Protein AF-A0ABD5DUV8-F1 (afdb_monomer_lite)

Organism: Acinetobacter baumannii (NCBI:txid470)

Sequence (92 aa):
GINKLGGGLSAEALTDKDKADIVTAAKIGVDYLAVSVPRCGEDLNYARRLARDAGCDAKIVAKVERAEAVCDQDAMDDVILASDVVMVARGD

Foldseek 3Di:
DDADVLFDDPDQQADPVNLVVLLVCLVVQDQEDEGPPDLFLVSLVVSCVSNVVSVHPHFYEYEPDGSNCVVDPVSVVRSVVSGPHYDPNVPD

pLDDT: mean 97.25, std 2.95, range [83.75, 98.94]

Radius of gyration: 12.93 Å; chains: 1; bounding box: 30×25×30 Å

Structure (mmCIF, N/CA/C/O backbone):
data_AF-A0ABD5DUV8-F1
#
_entry.id   AF-A0ABD5DUV8-F1
#
loop_
_atom_site.group_PDB
_atom_site.id
_atom_site.type_symbol
_atom_site.label_atom_id
_atom_site.label_alt_id
_atom_site.label_comp_id
_atom_site.label_asym_id
_atom_site.label_entity_id
_atom_site.label_seq_id
_atom_site.pdbx_PDB_ins_code
_atom_site.Cartn_x
_atom_site.Cartn_y
_atom_site.Cartn_z
_atom_site.occupancy
_atom_site.B_iso_or_equiv
_atom_site.auth_seq_id
_atom_site.auth_comp_id
_atom_site.auth_asym_id
_atom_site.auth_atom_id
_atom_site.pdbx_PDB_model_num
ATOM 1 N N . GLY A 1 1 ? 10.115 15.805 -3.998 1.00 83.75 1 GLY A N 1
ATOM 2 C CA . GLY A 1 1 ? 10.489 14.385 -4.095 1.00 83.75 1 GLY A CA 1
ATOM 3 C C . GLY A 1 1 ? 11.786 14.259 -4.861 1.00 83.75 1 GLY A C 1
ATOM 4 O O . GLY A 1 1 ? 12.180 15.215 -5.522 1.00 83.75 1 GLY A O 1
ATOM 5 N N . ILE A 1 2 ? 12.444 13.110 -4.751 1.00 93.75 2 ILE A N 1
ATOM 6 C CA . ILE A 1 2 ? 13.543 12.699 -5.629 1.00 93.75 2 ILE A CA 1
ATOM 7 C C . ILE A 1 2 ? 13.163 11.315 -6.142 1.00 93.75 2 ILE A C 1
ATOM 9 O O . ILE A 1 2 ? 12.919 10.433 -5.324 1.00 93.75 2 ILE A O 1
ATOM 13 N N . ASN A 1 3 ? 13.169 11.134 -7.461 1.00 94.62 3 ASN A N 1
ATOM 14 C CA . ASN A 1 3 ? 12.971 9.836 -8.102 1.00 94.62 3 ASN A CA 1
ATOM 15 C C . ASN A 1 3 ? 14.270 9.394 -8.777 1.00 94.62 3 ASN A C 1
ATOM 17 O O . ASN A 1 3 ? 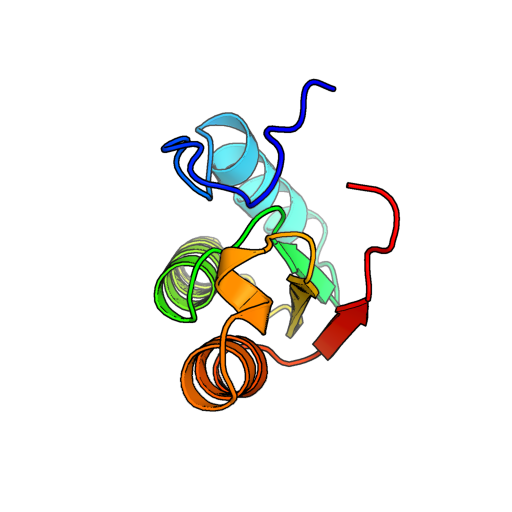15.106 10.216 -9.165 1.00 94.62 3 ASN A O 1
ATOM 21 N N . LYS A 1 4 ? 14.454 8.079 -8.896 1.00 95.50 4 LYS A N 1
ATOM 22 C CA . LYS A 1 4 ? 15.592 7.475 -9.590 1.00 95.50 4 LYS A CA 1
ATOM 23 C C . LYS A 1 4 ? 15.100 6.888 -10.907 1.00 95.50 4 LYS A C 1
ATOM 25 O O . LYS A 1 4 ? 14.137 6.126 -10.919 1.00 95.50 4 LYS A O 1
ATOM 30 N N . LEU A 1 5 ? 15.763 7.244 -12.009 1.00 96.00 5 LEU A N 1
ATOM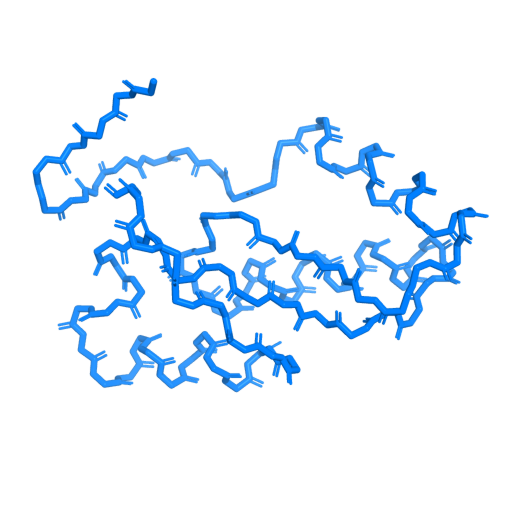 31 C CA . LEU A 1 5 ? 15.443 6.711 -13.333 1.00 96.00 5 LEU A CA 1
ATOM 32 C C . LEU A 1 5 ? 15.485 5.174 -13.300 1.00 96.00 5 LEU A C 1
ATOM 34 O O . LEU A 1 5 ? 16.516 4.599 -12.954 1.00 96.00 5 LEU A O 1
ATOM 38 N N . GLY A 1 6 ? 14.367 4.534 -13.652 1.00 92.81 6 GLY A N 1
ATOM 39 C CA . GLY A 1 6 ? 14.223 3.074 -13.649 1.00 92.81 6 GLY A CA 1
ATOM 40 C C . GLY A 1 6 ? 13.967 2.439 -12.275 1.00 92.81 6 GLY A C 1
ATOM 41 O O . GLY A 1 6 ? 14.027 1.220 -12.165 1.00 92.81 6 GLY A O 1
ATOM 42 N N . GLY A 1 7 ? 13.691 3.227 -11.231 1.00 93.62 7 GLY A N 1
ATOM 43 C CA . GLY A 1 7 ? 13.448 2.719 -9.878 1.00 93.62 7 GLY A CA 1
ATOM 44 C C . GLY A 1 7 ? 14.735 2.410 -9.104 1.00 93.62 7 GLY A C 1
ATOM 45 O O . GLY A 1 7 ? 15.773 3.054 -9.280 1.00 93.62 7 GLY A O 1
ATOM 46 N N . GLY A 1 8 ? 14.673 1.437 -8.194 1.00 91.19 8 GLY A N 1
ATOM 47 C CA . GLY A 1 8 ? 15.826 0.958 -7.429 1.00 91.19 8 GLY A CA 1
ATOM 48 C C . GLY A 1 8 ? 16.145 1.769 -6.172 1.00 91.19 8 GLY A C 1
ATOM 49 O O . GLY A 1 8 ? 17.302 1.789 -5.742 1.00 91.19 8 GLY A O 1
ATOM 50 N N . LEU A 1 9 ? 15.153 2.457 -5.599 1.00 92.62 9 LEU A N 1
ATOM 51 C CA . LEU A 1 9 ? 15.232 2.994 -4.238 1.00 92.62 9 LEU A CA 1
ATOM 52 C C . LEU A 1 9 ? 14.778 1.928 -3.233 1.00 92.62 9 LEU A C 1
ATOM 54 O O . LEU A 1 9 ? 13.715 1.330 -3.381 1.00 92.62 9 LEU A O 1
ATOM 58 N N . SER A 1 10 ? 15.564 1.701 -2.183 1.00 87.19 10 SER A N 1
ATOM 59 C CA . SER A 1 10 ? 15.319 0.632 -1.208 1.00 87.19 10 SER A CA 1
ATOM 60 C C . SER A 1 10 ? 14.564 1.082 0.051 1.00 87.19 10 SER A C 1
ATOM 62 O O . SER A 1 10 ? 14.561 0.344 1.034 1.00 87.19 10 SER A O 1
ATOM 64 N N . ALA A 1 11 ? 13.869 2.224 0.019 1.00 86.31 11 ALA A N 1
ATOM 65 C CA . ALA A 1 11 ? 13.021 2.685 1.125 1.00 86.31 11 ALA A CA 1
ATOM 66 C C . ALA A 1 11 ? 11.830 1.742 1.371 1.00 86.31 11 ALA A C 1
ATOM 68 O O . ALA A 1 11 ? 11.142 1.372 0.414 1.00 86.31 11 ALA A O 1
ATOM 69 N N . GLU A 1 12 ? 11.616 1.331 2.623 1.00 90.00 12 GLU A N 1
ATOM 70 C CA . GLU A 1 12 ? 10.467 0.505 3.026 1.00 90.00 12 GLU A CA 1
ATOM 71 C C . GLU A 1 12 ? 9.141 1.141 2.587 1.00 90.00 12 GLU A C 1
ATOM 73 O O . GLU A 1 12 ? 9.025 2.366 2.555 1.00 90.00 12 GLU A O 1
ATOM 78 N N . ALA A 1 13 ? 8.147 0.313 2.254 1.00 88.25 13 ALA A N 1
ATOM 79 C CA . ALA A 1 13 ? 6.852 0.806 1.785 1.00 88.25 13 ALA A CA 1
ATOM 80 C C . ALA A 1 13 ? 6.025 1.479 2.892 1.00 88.25 13 ALA A C 1
ATOM 82 O O . ALA A 1 13 ? 5.262 2.396 2.606 1.00 88.25 13 ALA A O 1
ATOM 83 N N . LEU A 1 14 ? 6.183 1.050 4.152 1.00 97.19 14 LEU A N 1
ATOM 84 C CA . LEU A 1 14 ? 5.487 1.634 5.302 1.00 97.19 14 LEU A CA 1
ATOM 85 C C . LEU A 1 14 ? 6.475 2.233 6.297 1.00 97.19 14 LEU A C 1
ATOM 87 O O . LEU A 1 14 ? 7.186 1.518 7.006 1.00 97.19 14 LEU A O 1
ATOM 91 N N . THR A 1 15 ? 6.453 3.553 6.411 1.00 97.69 15 THR A N 1
ATOM 92 C CA . THR A 1 15 ? 7.183 4.286 7.445 1.00 97.69 15 THR A CA 1
ATOM 93 C C . THR A 1 15 ? 6.499 4.153 8.809 1.00 97.69 15 THR A C 1
ATOM 95 O O . THR A 1 15 ? 5.342 3.743 8.921 1.00 97.69 15 THR A O 1
ATOM 98 N N . ASP A 1 16 ? 7.177 4.559 9.883 1.00 98.00 16 ASP A N 1
ATOM 99 C CA . ASP A 1 16 ? 6.550 4.611 11.212 1.00 98.00 16 ASP A CA 1
ATOM 100 C C . ASP A 1 16 ? 5.393 5.617 11.282 1.00 98.00 16 ASP A C 1
ATOM 102 O O . ASP A 1 16 ? 4.426 5.404 12.017 1.00 98.00 16 ASP A O 1
ATOM 106 N N . LYS A 1 17 ? 5.450 6.674 10.462 1.00 98.38 17 LYS A N 1
ATOM 107 C CA . LYS A 1 17 ? 4.335 7.605 10.293 1.00 98.38 17 LYS A CA 1
ATOM 108 C C . LYS A 1 17 ? 3.134 6.902 9.660 1.00 98.38 17 LYS A C 1
ATOM 110 O O . LYS A 1 17 ? 2.032 7.045 10.177 1.00 98.38 17 LYS A O 1
ATOM 115 N N . ASP A 1 18 ? 3.338 6.103 8.612 1.00 98.56 18 ASP A N 1
ATOM 116 C CA . ASP A 1 18 ? 2.241 5.374 7.960 1.00 98.56 18 ASP A CA 1
ATOM 117 C C . ASP A 1 18 ? 1.569 4.401 8.933 1.00 98.56 18 ASP A C 1
ATOM 119 O O . ASP A 1 18 ? 0.346 4.333 8.995 1.00 98.56 18 ASP A O 1
ATOM 123 N N . LYS A 1 19 ? 2.345 3.711 9.778 1.00 98.56 19 LYS A N 1
ATOM 124 C CA . LYS A 1 19 ? 1.800 2.828 10.825 1.00 98.56 19 LYS A CA 1
ATOM 125 C C . LYS A 1 19 ? 0.911 3.597 11.814 1.00 98.56 19 LYS A C 1
ATOM 127 O O . LYS A 1 19 ? -0.162 3.117 12.175 1.00 98.56 19 LYS A O 1
ATOM 132 N N . ALA A 1 20 ? 1.325 4.794 12.236 1.00 98.69 20 ALA A N 1
ATOM 133 C CA . ALA A 1 20 ? 0.520 5.653 13.110 1.00 98.69 20 ALA A CA 1
ATOM 134 C C . ALA A 1 20 ? -0.741 6.193 12.405 1.00 98.69 20 ALA A C 1
ATOM 136 O O . ALA A 1 20 ? -1.819 6.273 13.006 1.00 98.69 20 ALA A O 1
ATOM 137 N N . ASP A 1 21 ? -0.626 6.517 11.120 1.00 98.81 21 ASP A N 1
ATOM 138 C CA . ASP A 1 21 ? -1.737 7.012 10.313 1.00 98.81 21 ASP A CA 1
ATOM 139 C C . ASP A 1 21 ? -2.756 5.912 10.003 1.00 98.81 21 ASP A C 1
ATOM 141 O O . ASP A 1 21 ? -3.948 6.199 9.989 1.00 98.81 21 ASP A O 1
ATOM 145 N N . ILE A 1 22 ? -2.341 4.649 9.866 1.00 98.81 22 ILE A N 1
ATOM 146 C CA . ILE A 1 22 ? -3.252 3.497 9.752 1.00 98.81 22 ILE A CA 1
ATOM 147 C C . ILE A 1 22 ? -4.156 3.399 10.988 1.00 98.81 22 ILE A C 1
ATOM 149 O O . ILE A 1 22 ? -5.372 3.256 10.859 1.00 98.81 22 ILE A O 1
ATOM 153 N N . VAL A 1 23 ? -3.594 3.550 12.192 1.00 98.69 23 VAL A N 1
ATOM 154 C CA . VAL A 1 23 ? -4.382 3.570 13.440 1.00 98.69 23 VAL A CA 1
ATOM 155 C C . VAL A 1 23 ? -5.332 4.770 13.472 1.00 98.69 23 VAL A C 1
ATOM 157 O O . VAL A 1 23 ? -6.451 4.681 13.978 1.00 98.69 23 VAL A O 1
ATOM 160 N N . THR A 1 24 ? -4.905 5.906 12.927 1.00 98.88 24 THR A N 1
ATOM 161 C CA . THR A 1 24 ? -5.747 7.104 12.826 1.00 98.88 24 THR A CA 1
ATOM 162 C C . THR A 1 24 ? -6.895 6.893 11.835 1.00 98.88 24 THR A C 1
ATOM 164 O O . THR A 1 24 ? -8.043 7.179 12.167 1.00 98.88 24 THR A O 1
ATOM 167 N N . ALA A 1 25 ? -6.618 6.319 10.665 1.00 98.75 25 ALA A N 1
ATOM 168 C CA . ALA A 1 25 ? -7.606 5.971 9.650 1.00 98.75 25 ALA A CA 1
ATOM 169 C C . ALA A 1 25 ? -8.636 4.960 10.179 1.00 98.75 25 ALA A C 1
ATOM 171 O O . ALA A 1 25 ? -9.830 5.110 9.920 1.00 98.75 25 ALA A O 1
ATOM 172 N N . ALA A 1 26 ? -8.196 3.991 10.990 1.00 98.69 26 ALA A N 1
ATOM 173 C CA . ALA A 1 26 ? -9.077 3.053 11.682 1.00 98.69 26 ALA A CA 1
ATOM 174 C C . ALA A 1 26 ? -10.064 3.762 12.621 1.00 98.69 26 ALA A C 1
ATOM 176 O O . ALA A 1 26 ? -11.261 3.496 12.574 1.00 98.69 26 ALA A O 1
ATOM 177 N N . LYS A 1 27 ? -9.588 4.720 13.428 1.00 98.62 27 LYS A N 1
ATOM 178 C CA . LYS A 1 27 ? -10.445 5.514 14.333 1.00 98.62 27 LYS A CA 1
ATOM 179 C C . LYS A 1 27 ? -11.435 6.408 13.590 1.00 98.62 27 LYS A C 1
ATOM 181 O O . LYS A 1 27 ? -12.514 6.671 14.110 1.00 98.62 27 LYS A O 1
ATOM 186 N N . ILE A 1 28 ? -11.053 6.901 12.413 1.00 98.75 28 ILE A N 1
ATOM 187 C CA . ILE A 1 28 ? -11.932 7.690 11.542 1.00 98.75 28 ILE A CA 1
ATOM 188 C C . ILE A 1 28 ? -13.004 6.796 10.900 1.00 98.75 28 ILE A C 1
ATOM 190 O O . ILE A 1 28 ? -14.108 7.271 10.651 1.00 98.75 28 ILE A O 1
ATOM 194 N N . GLY A 1 29 ? -12.700 5.516 10.668 1.00 98.25 29 GLY A N 1
ATOM 195 C CA . GLY A 1 29 ? -13.597 4.583 9.989 1.00 98.25 29 GLY A CA 1
ATOM 196 C C . GLY A 1 29 ? -13.631 4.817 8.481 1.00 98.25 29 GLY A C 1
ATOM 197 O O . GLY A 1 29 ? -14.706 4.896 7.898 1.00 98.25 29 GLY A O 1
ATOM 198 N N . VAL A 1 30 ? -12.462 4.996 7.857 1.00 98.81 30 VAL A N 1
ATOM 199 C CA . VAL A 1 30 ? -12.374 5.224 6.406 1.00 98.81 30 VAL A CA 1
ATOM 200 C C . VAL A 1 30 ? -12.878 4.018 5.608 1.00 98.81 30 VAL A C 1
ATOM 202 O O . VAL A 1 30 ? -12.617 2.874 5.970 1.00 98.81 30 VAL A O 1
ATOM 205 N N . ASP A 1 31 ? -13.535 4.270 4.475 1.00 98.81 31 ASP A N 1
ATOM 206 C CA . ASP A 1 31 ? -13.985 3.204 3.568 1.00 98.81 31 ASP A CA 1
ATOM 207 C C . ASP A 1 31 ? -12.827 2.601 2.756 1.00 98.81 31 ASP A C 1
ATOM 209 O O . ASP A 1 31 ? -12.798 1.402 2.465 1.00 98.81 31 ASP A O 1
ATOM 213 N N . TYR A 1 32 ? -11.856 3.446 2.400 1.00 98.88 32 TYR A N 1
ATOM 214 C CA . TYR A 1 32 ? -10.689 3.096 1.598 1.00 98.88 32 TYR A CA 1
ATOM 215 C C . TYR A 1 32 ? -9.408 3.611 2.253 1.00 98.88 32 TYR A C 1
ATOM 217 O O . TYR A 1 32 ? -9.353 4.745 2.731 1.00 98.88 32 TYR A O 1
ATOM 225 N N . LEU A 1 33 ? -8.358 2.793 2.217 1.00 98.88 33 LEU A N 1
ATOM 226 C CA . LEU A 1 33 ? -7.027 3.118 2.718 1.00 98.88 33 LEU A CA 1
ATOM 227 C C . LEU A 1 33 ? -6.004 2.934 1.593 1.00 98.88 33 LEU A C 1
ATOM 229 O O . LEU A 1 33 ? -5.778 1.817 1.127 1.00 98.88 33 LEU A O 1
ATOM 233 N N . ALA A 1 34 ? -5.391 4.031 1.148 1.00 98.81 34 ALA A N 1
ATOM 234 C CA . ALA A 1 34 ? -4.396 4.001 0.082 1.00 98.81 34 ALA A CA 1
ATOM 235 C C . ALA A 1 34 ? -2.979 3.794 0.623 1.00 98.81 34 ALA A C 1
ATOM 237 O O . ALA A 1 34 ? -2.542 4.513 1.520 1.00 98.81 34 ALA A O 1
ATOM 238 N N . VAL A 1 35 ? -2.255 2.841 0.037 1.00 98.62 35 VAL A N 1
ATOM 239 C CA . VAL A 1 35 ? -0.861 2.531 0.373 1.00 98.62 35 VAL A CA 1
ATOM 240 C C . VAL A 1 35 ? 0.040 3.155 -0.683 1.00 98.62 35 VAL A C 1
ATOM 242 O O . VAL A 1 35 ? -0.132 2.901 -1.877 1.00 98.62 35 VAL A O 1
ATOM 245 N N . SER A 1 36 ? 0.975 3.993 -0.238 1.00 97.56 36 SER A N 1
ATOM 246 C CA . SER A 1 36 ? 1.966 4.627 -1.112 1.00 97.56 36 SER A CA 1
ATOM 247 C C . SER A 1 36 ? 3.169 3.712 -1.329 1.00 97.56 36 SER A C 1
ATOM 249 O O . SER A 1 36 ? 3.522 2.928 -0.455 1.00 97.56 36 SER A O 1
ATOM 251 N N . VAL A 1 37 ? 3.786 3.833 -2.502 1.00 94.75 37 VAL A N 1
ATOM 252 C CA . VAL A 1 37 ? 5.019 3.183 -2.958 1.00 94.75 37 VAL A CA 1
ATOM 253 C C . VAL A 1 37 ? 5.123 1.670 -2.679 1.00 94.75 37 VAL A C 1
ATOM 255 O O . VAL A 1 37 ? 6.233 1.208 -2.378 1.00 94.75 37 VAL A O 1
ATOM 258 N N . PRO A 1 38 ? 4.039 0.865 -2.808 1.00 97.12 38 PRO A N 1
ATOM 259 C CA . PRO A 1 38 ? 4.152 -0.584 -2.689 1.00 97.12 38 PRO A CA 1
ATOM 260 C C . PRO A 1 38 ? 5.074 -1.122 -3.790 1.00 97.12 38 PRO A C 1
ATOM 262 O O . PRO A 1 38 ? 4.992 -0.707 -4.949 1.00 97.12 38 PRO A O 1
ATOM 265 N N . ARG A 1 39 ? 5.976 -2.035 -3.428 1.00 95.31 39 ARG A N 1
ATOM 266 C CA . ARG A 1 39 ? 6.828 -2.759 -4.383 1.00 95.31 39 ARG A CA 1
ATOM 267 C C . ARG A 1 39 ? 6.158 -4.015 -4.903 1.00 95.31 39 ARG A C 1
ATOM 269 O O . ARG A 1 39 ? 6.366 -4.367 -6.054 1.00 95.31 39 ARG A O 1
ATOM 276 N N . CYS A 1 40 ? 5.418 -4.686 -4.031 1.00 97.56 40 CYS A N 1
ATOM 277 C CA . CYS A 1 40 ? 4.779 -5.970 -4.275 1.00 97.56 40 CYS A CA 1
ATOM 278 C C . CYS A 1 40 ? 3.503 -6.094 -3.430 1.00 97.56 40 CYS A C 1
ATOM 280 O O . CYS A 1 40 ? 3.200 -5.247 -2.579 1.00 97.56 40 CYS A O 1
ATOM 282 N N . GLY A 1 41 ? 2.764 -7.178 -3.635 1.00 98.44 41 GLY A N 1
ATOM 283 C CA . GLY A 1 41 ? 1.570 -7.517 -2.875 1.00 98.44 41 GLY A CA 1
ATOM 284 C C . GLY A 1 41 ? 1.833 -7.711 -1.379 1.00 98.44 41 GLY A C 1
ATOM 285 O O . GLY A 1 41 ? 0.944 -7.457 -0.563 1.00 98.44 41 GLY A O 1
ATOM 286 N N . GLU A 1 42 ? 3.049 -8.091 -0.970 1.00 98.50 42 GLU A N 1
ATOM 287 C CA . GLU A 1 42 ? 3.391 -8.238 0.453 1.00 98.50 42 GLU A CA 1
ATOM 288 C C . GLU A 1 42 ? 3.327 -6.910 1.220 1.00 98.50 42 GLU A C 1
ATOM 290 O O . GLU A 1 42 ? 2.836 -6.893 2.351 1.00 98.50 42 GLU A O 1
ATOM 295 N N . ASP A 1 43 ? 3.721 -5.792 0.602 1.00 98.31 43 ASP A N 1
ATOM 296 C CA . ASP A 1 43 ? 3.609 -4.462 1.216 1.00 98.31 43 ASP A CA 1
ATOM 297 C C . ASP A 1 43 ? 2.137 -4.101 1.491 1.00 98.31 43 ASP A C 1
ATOM 299 O O . ASP A 1 43 ? 1.785 -3.596 2.563 1.00 98.31 43 ASP A O 1
ATOM 303 N N . LEU A 1 44 ? 1.249 -4.425 0.545 1.00 98.75 44 LEU A N 1
ATOM 304 C CA . LEU A 1 44 ? -0.196 -4.211 0.667 1.00 98.75 44 LEU A CA 1
ATOM 305 C C . LEU A 1 44 ? -0.811 -5.112 1.740 1.00 98.75 44 LEU A C 1
ATOM 307 O O . LEU A 1 44 ? -1.616 -4.659 2.556 1.00 98.75 44 LEU A O 1
ATOM 311 N N . ASN A 1 45 ? -0.407 -6.381 1.778 1.00 98.75 45 ASN A N 1
ATOM 312 C CA . ASN A 1 45 ? -0.847 -7.331 2.796 1.00 98.75 45 ASN A CA 1
ATOM 313 C C . ASN A 1 45 ? -0.374 -6.923 4.193 1.00 98.75 45 ASN A C 1
ATOM 315 O O . ASN A 1 45 ? -1.117 -7.079 5.166 1.00 98.75 45 ASN A O 1
ATOM 319 N N . TYR A 1 46 ? 0.825 -6.349 4.302 1.00 98.62 46 TYR A N 1
ATOM 320 C CA . TYR A 1 46 ? 1.318 -5.816 5.562 1.00 98.62 46 TYR A CA 1
ATOM 321 C C . TYR A 1 46 ? 0.486 -4.616 6.030 1.00 98.62 46 TYR A C 1
ATOM 323 O O . TYR A 1 46 ? 0.021 -4.617 7.173 1.00 98.62 46 TYR A O 1
ATOM 331 N N . ALA A 1 47 ? 0.201 -3.653 5.149 1.00 98.75 47 ALA A N 1
ATOM 332 C CA . ALA A 1 47 ? -0.684 -2.529 5.464 1.00 98.75 47 ALA A CA 1
ATOM 333 C C . ALA A 1 47 ? -2.086 -3.004 5.885 1.00 98.75 47 ALA A C 1
ATOM 335 O O . ALA A 1 47 ? -2.627 -2.544 6.892 1.00 98.75 47 ALA A O 1
ATOM 336 N N . ARG A 1 48 ? -2.646 -3.984 5.163 1.00 98.81 48 ARG A N 1
ATOM 337 C CA . ARG A 1 48 ? -3.945 -4.598 5.473 1.00 98.81 48 ARG A CA 1
ATOM 338 C C . ARG A 1 48 ? -3.952 -5.265 6.844 1.00 98.81 48 ARG A C 1
ATOM 340 O O . ARG A 1 48 ? -4.925 -5.125 7.580 1.00 98.81 48 ARG A O 1
ATOM 347 N N . ARG A 1 49 ? -2.885 -5.985 7.202 1.00 98.75 49 ARG A N 1
ATOM 348 C CA . ARG A 1 49 ? -2.752 -6.605 8.526 1.00 98.75 49 ARG A CA 1
ATOM 349 C C . ARG A 1 49 ? -2.734 -5.548 9.626 1.00 98.75 49 ARG A C 1
ATOM 351 O O . ARG A 1 49 ? -3.498 -5.675 10.570 1.00 98.75 49 ARG A O 1
ATOM 358 N N . LEU A 1 50 ? -1.941 -4.488 9.472 1.00 98.69 50 LEU A N 1
ATOM 359 C CA . LEU A 1 50 ? -1.903 -3.389 10.442 1.00 98.69 50 LEU A CA 1
ATOM 360 C C . LEU A 1 50 ? -3.264 -2.694 10.590 1.00 98.69 50 LEU A C 1
ATOM 362 O O . LEU A 1 50 ? -3.657 -2.360 11.705 1.00 98.69 50 LEU A O 1
ATOM 366 N N . ALA A 1 51 ? -3.997 -2.506 9.488 1.00 98.75 51 ALA A N 1
ATOM 367 C CA . ALA A 1 51 ? -5.350 -1.960 9.524 1.00 98.75 51 ALA A CA 1
ATOM 368 C C . ALA A 1 51 ? -6.307 -2.880 10.301 1.00 98.75 51 ALA A C 1
ATOM 370 O O . ALA A 1 51 ? -6.992 -2.412 11.209 1.00 98.75 51 ALA A O 1
ATOM 371 N N . ARG A 1 52 ? -6.288 -4.191 10.024 1.00 98.62 52 ARG A N 1
ATOM 372 C CA . ARG A 1 52 ? -7.101 -5.189 10.742 1.00 98.62 52 ARG A CA 1
ATOM 373 C C . ARG A 1 52 ? -6.764 -5.265 12.227 1.00 98.62 52 ARG A C 1
ATOM 375 O O . ARG A 1 52 ? -7.675 -5.272 13.049 1.00 98.62 52 ARG A O 1
ATOM 382 N N . ASP A 1 53 ? -5.478 -5.261 12.573 1.00 98.69 53 ASP A N 1
ATOM 383 C CA . ASP A 1 53 ? -5.00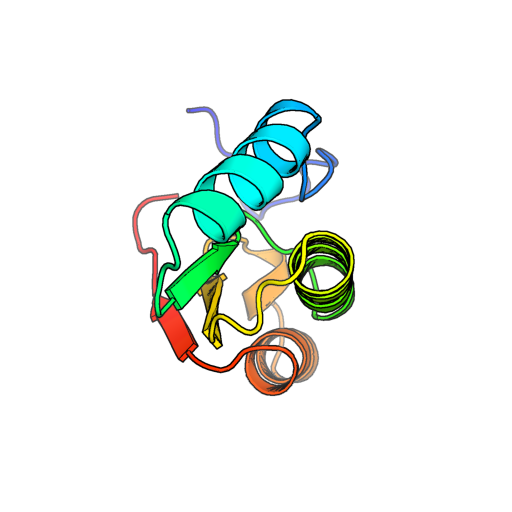5 -5.251 13.963 1.00 98.69 53 ASP A CA 1
ATOM 384 C C . ASP A 1 53 ? -5.493 -3.987 14.707 1.00 98.69 53 ASP A C 1
ATOM 386 O O . ASP A 1 53 ? -5.748 -4.025 15.910 1.00 98.69 53 ASP A O 1
ATOM 390 N N . ALA A 1 54 ? -5.686 -2.876 13.986 1.00 98.56 54 ALA A N 1
ATOM 391 C CA . ALA A 1 54 ? -6.273 -1.636 14.493 1.00 98.56 54 ALA A CA 1
ATOM 392 C C . ALA A 1 54 ? -7.819 -1.598 14.450 1.00 98.56 54 ALA A C 1
ATOM 394 O O . ALA A 1 54 ? -8.406 -0.571 14.796 1.00 98.56 54 ALA A O 1
ATOM 395 N N . GLY A 1 55 ? -8.485 -2.687 14.048 1.00 98.56 55 GLY A N 1
ATOM 396 C CA . GLY A 1 55 ? -9.947 -2.783 13.957 1.00 98.56 55 GLY A CA 1
ATOM 397 C C . GLY A 1 55 ? -10.553 -2.153 12.698 1.00 98.56 55 GLY A C 1
ATOM 398 O O . GLY A 1 55 ? -11.699 -1.715 12.733 1.00 98.56 55 GLY A O 1
ATOM 399 N N . CYS A 1 56 ? -9.792 -2.071 11.604 1.00 98.50 56 CYS A N 1
ATOM 400 C CA . CYS A 1 56 ? -10.209 -1.470 10.339 1.00 98.50 56 CYS A CA 1
ATOM 401 C C . CYS A 1 56 ? -10.223 -2.491 9.195 1.00 98.50 56 CYS A C 1
ATOM 403 O O . CYS A 1 56 ? -9.196 -3.084 8.865 1.00 98.50 56 CYS A O 1
ATOM 405 N N . ASP A 1 57 ? -11.379 -2.623 8.541 1.00 98.19 57 ASP A N 1
ATOM 406 C CA . ASP A 1 57 ? -11.593 -3.472 7.359 1.00 98.19 57 ASP A CA 1
ATOM 407 C C . ASP A 1 57 ? -11.728 -2.652 6.061 1.00 98.19 57 ASP A C 1
ATOM 409 O O . ASP A 1 57 ? -12.375 -3.080 5.101 1.00 98.19 57 ASP A O 1
ATOM 413 N N . ALA A 1 58 ? -11.117 -1.461 6.023 1.00 98.75 58 ALA A N 1
ATOM 414 C CA . ALA A 1 58 ? -11.102 -0.608 4.840 1.00 98.75 58 ALA A CA 1
ATOM 415 C C . ALA A 1 58 ? -10.566 -1.347 3.605 1.00 98.75 58 ALA A C 1
ATOM 417 O O . ALA A 1 58 ? -9.653 -2.181 3.672 1.00 98.75 58 ALA A O 1
ATOM 418 N N . LYS A 1 59 ? -11.111 -0.986 2.446 1.00 98.88 59 LYS A N 1
ATOM 419 C CA . LYS A 1 59 ? -10.652 -1.470 1.146 1.00 98.88 59 LYS A CA 1
ATOM 420 C C . LYS A 1 59 ? -9.275 -0.889 0.831 1.00 98.88 59 LYS A C 1
ATOM 422 O O . LYS A 1 59 ? -9.070 0.322 0.919 1.00 98.88 59 LYS A O 1
ATOM 427 N N . ILE A 1 60 ? 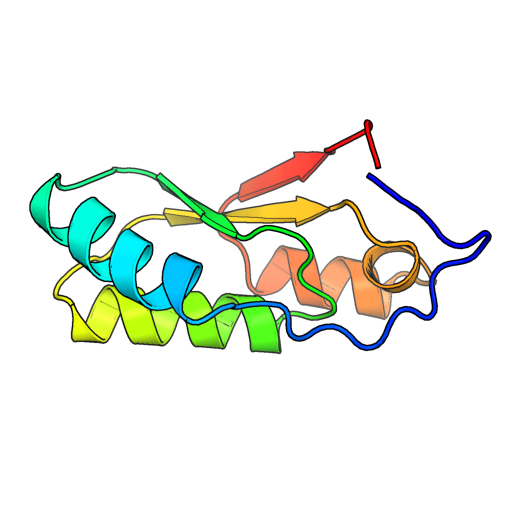-8.320 -1.742 0.468 1.00 98.88 60 ILE A N 1
ATOM 428 C CA . ILE A 1 60 ? -6.943 -1.311 0.202 1.00 98.88 60 ILE A CA 1
ATOM 429 C C . ILE A 1 60 ? -6.832 -0.780 -1.222 1.00 98.88 60 ILE A C 1
ATOM 431 O O . ILE A 1 60 ? -7.189 -1.468 -2.179 1.00 98.88 60 ILE A O 1
ATOM 435 N N . VAL A 1 61 ? -6.285 0.428 -1.356 1.00 98.94 61 VAL A N 1
ATOM 436 C CA . VAL A 1 61 ? -5.972 1.045 -2.647 1.00 98.94 61 VAL A CA 1
ATOM 437 C C . VAL A 1 61 ? -4.466 0.987 -2.880 1.00 98.94 61 VAL A C 1
ATOM 439 O O . VAL A 1 61 ? -3.701 1.607 -2.141 1.00 98.94 61 VAL A O 1
ATOM 442 N N . ALA A 1 62 ? -4.026 0.268 -3.909 1.00 98.81 62 ALA A N 1
ATOM 443 C CA . ALA A 1 62 ? -2.624 0.250 -4.306 1.00 98.81 62 ALA A CA 1
ATOM 444 C C . ALA A 1 62 ? -2.310 1.466 -5.181 1.00 98.81 62 ALA A C 1
ATOM 446 O O . ALA A 1 62 ? -2.885 1.620 -6.262 1.00 98.81 62 ALA A O 1
ATOM 447 N N . LYS A 1 63 ? -1.393 2.332 -4.737 1.00 98.69 63 LYS A N 1
ATOM 448 C CA . LYS A 1 63 ? -0.859 3.406 -5.582 1.00 98.69 63 LYS A CA 1
ATOM 449 C C . LYS A 1 63 ? 0.256 2.837 -6.451 1.00 98.69 63 LYS A C 1
ATOM 451 O O . LYS A 1 63 ? 1.349 2.569 -5.967 1.00 98.69 63 LYS A O 1
ATOM 456 N N . VAL A 1 64 ? -0.027 2.622 -7.732 1.00 98.44 64 VAL A N 1
ATOM 457 C CA . VAL A 1 64 ? 0.968 2.137 -8.695 1.00 98.44 64 VAL A CA 1
ATOM 458 C C . VAL A 1 64 ? 1.816 3.325 -9.136 1.00 98.44 64 VAL A C 1
ATOM 460 O O . VAL A 1 64 ? 1.404 4.107 -9.991 1.00 98.44 64 VAL A O 1
ATOM 463 N N . GLU A 1 65 ? 2.969 3.469 -8.486 1.00 97.25 65 GLU A N 1
ATOM 464 C CA . GLU A 1 65 ? 3.880 4.620 -8.617 1.00 97.25 65 GLU A CA 1
ATOM 465 C C . GLU A 1 65 ? 5.366 4.221 -8.610 1.00 97.25 65 GLU A C 1
ATOM 467 O O . GLU A 1 65 ? 6.261 5.048 -8.468 1.00 97.25 65 GLU A O 1
ATOM 472 N N . ARG A 1 66 ? 5.647 2.921 -8.754 1.00 95.62 66 ARG A N 1
ATOM 473 C CA . ARG A 1 66 ? 7.000 2.362 -8.797 1.00 95.62 66 ARG A CA 1
ATOM 474 C C . ARG A 1 66 ? 7.245 1.653 -10.115 1.00 95.62 66 ARG A C 1
ATOM 476 O O . ARG A 1 66 ? 6.400 0.882 -10.560 1.00 95.62 66 ARG A O 1
ATOM 483 N N . ALA A 1 67 ? 8.434 1.845 -10.686 1.00 97.12 67 ALA A N 1
ATOM 484 C CA . ALA A 1 67 ? 8.868 1.094 -11.864 1.00 97.12 67 ALA A CA 1
ATOM 485 C C . ALA A 1 67 ? 8.849 -0.422 -11.603 1.00 97.12 67 ALA A C 1
ATOM 487 O O . ALA A 1 67 ? 8.507 -1.193 -12.492 1.00 97.12 67 ALA A O 1
ATOM 488 N N . GLU A 1 68 ? 9.156 -0.840 -10.371 1.00 96.81 68 GLU A N 1
ATOM 489 C CA . GLU A 1 68 ? 9.123 -2.243 -9.954 1.00 96.81 68 GLU A CA 1
ATOM 490 C C . GLU A 1 68 ? 7.712 -2.850 -9.968 1.00 96.81 68 GLU A C 1
ATOM 492 O O . GLU A 1 68 ? 7.581 -4.043 -10.191 1.00 96.81 68 GLU A O 1
ATOM 497 N N . ALA A 1 69 ? 6.655 -2.050 -9.793 1.00 97.12 69 ALA A N 1
ATOM 498 C CA . ALA A 1 69 ? 5.276 -2.547 -9.814 1.00 97.12 69 ALA A CA 1
ATOM 499 C C . ALA A 1 69 ? 4.738 -2.774 -11.243 1.00 97.12 69 ALA A C 1
ATOM 501 O O . ALA A 1 69 ? 3.638 -3.289 -11.415 1.00 97.12 69 ALA A O 1
ATOM 502 N N . VAL A 1 70 ? 5.479 -2.340 -12.270 1.00 97.50 70 VAL A N 1
ATOM 503 C CA . VAL A 1 70 ? 5.065 -2.399 -13.685 1.00 97.50 70 VAL A CA 1
ATOM 504 C C . VAL A 1 70 ? 6.154 -2.973 -14.596 1.00 97.50 70 VAL A C 1
ATOM 506 O O . VAL A 1 70 ? 6.085 -2.806 -15.814 1.00 97.50 70 VAL A O 1
ATOM 509 N N . CYS A 1 71 ? 7.191 -3.604 -14.033 1.00 97.31 71 CYS A N 1
ATOM 510 C CA . CYS A 1 71 ? 8.330 -4.096 -14.811 1.00 97.31 71 CYS A CA 1
ATOM 511 C C . CYS A 1 71 ? 7.992 -5.314 -15.681 1.00 97.31 71 CYS A C 1
ATOM 513 O O . CYS A 1 71 ? 8.623 -5.518 -16.717 1.00 97.31 71 CYS A O 1
ATOM 515 N N . ASP A 1 72 ? 6.985 -6.084 -15.282 1.00 98.38 72 ASP A N 1
ATOM 516 C CA . ASP A 1 72 ? 6.438 -7.227 -16.001 1.00 98.38 72 ASP A CA 1
ATOM 517 C C . ASP A 1 72 ? 4.986 -7.489 -15.553 1.00 98.38 72 ASP A C 1
ATOM 519 O O . ASP A 1 72 ? 4.448 -6.792 -14.686 1.00 98.38 72 ASP A O 1
ATOM 523 N N . GLN A 1 73 ? 4.327 -8.453 -16.203 1.00 98.56 73 GLN A N 1
ATOM 524 C CA . GLN A 1 73 ? 2.927 -8.777 -15.922 1.00 98.56 73 GLN A CA 1
ATOM 525 C C . GLN A 1 73 ? 2.750 -9.399 -14.534 1.00 98.56 73 GLN A C 1
ATOM 527 O O . GLN A 1 73 ? 1.768 -9.092 -13.867 1.00 98.56 73 GLN A O 1
ATOM 532 N N . ASP A 1 74 ? 3.700 -10.222 -14.086 1.00 98.62 74 ASP A N 1
ATOM 533 C CA . ASP A 1 74 ? 3.603 -10.923 -12.805 1.00 98.62 74 ASP A CA 1
ATOM 534 C C . ASP A 1 74 ? 3.687 -9.928 -11.637 1.00 98.62 74 ASP A C 1
ATOM 536 O O . ASP A 1 74 ? 2.890 -10.004 -10.704 1.00 98.62 74 ASP A O 1
ATOM 540 N N . ALA A 1 75 ? 4.588 -8.944 -11.713 1.00 98.38 75 ALA A N 1
ATOM 541 C CA . ALA A 1 75 ? 4.700 -7.865 -10.733 1.00 98.38 75 ALA A CA 1
ATOM 542 C C . ALA A 1 75 ? 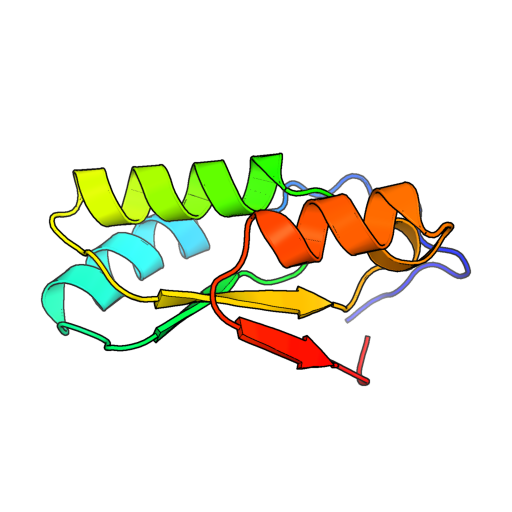3.435 -6.996 -10.682 1.00 98.38 75 ALA A C 1
ATOM 544 O O . ALA A 1 75 ? 2.975 -6.610 -9.604 1.00 98.38 75 ALA A O 1
ATOM 545 N N . MET A 1 76 ? 2.848 -6.704 -11.846 1.00 98.62 76 MET A N 1
ATOM 546 C CA . MET A 1 76 ? 1.601 -5.949 -11.922 1.00 98.62 76 MET A CA 1
ATOM 547 C C . MET A 1 76 ? 0.437 -6.741 -11.317 1.00 98.62 76 MET A C 1
ATOM 549 O O . MET A 1 76 ? -0.303 -6.204 -10.491 1.00 98.62 76 MET A O 1
ATOM 553 N N . ASP A 1 77 ? 0.292 -8.014 -11.684 1.00 98.81 77 ASP A N 1
ATOM 554 C CA . ASP A 1 77 ? -0.768 -8.889 -11.184 1.00 98.81 77 ASP A CA 1
ATOM 555 C C . ASP A 1 77 ? -0.640 -9.117 -9.671 1.00 98.81 77 ASP A C 1
ATOM 557 O O . ASP A 1 77 ? -1.651 -9.087 -8.971 1.00 98.81 77 ASP A O 1
ATOM 561 N N . ASP A 1 78 ? 0.578 -9.255 -9.140 1.00 98.81 78 ASP A N 1
ATOM 562 C CA . ASP A 1 78 ? 0.842 -9.377 -7.699 1.00 98.81 78 ASP A CA 1
ATOM 563 C C . ASP A 1 78 ? 0.295 -8.173 -6.906 1.00 98.81 78 ASP A C 1
ATOM 565 O O . ASP A 1 78 ? -0.427 -8.328 -5.915 1.00 98.81 78 ASP A O 1
ATOM 569 N N . VAL A 1 79 ? 0.551 -6.952 -7.388 1.00 98.75 79 VAL A N 1
ATOM 570 C CA . VAL A 1 79 ? 0.027 -5.718 -6.778 1.00 98.75 79 VAL A CA 1
ATOM 571 C C . VAL A 1 79 ? -1.493 -5.617 -6.933 1.00 98.75 79 VAL A C 1
ATOM 573 O O . VAL A 1 79 ? -2.186 -5.259 -5.976 1.00 98.75 79 VAL A O 1
ATOM 576 N N . ILE A 1 80 ? -2.032 -5.945 -8.112 1.00 98.81 80 ILE A N 1
ATOM 577 C CA . ILE A 1 80 ? -3.475 -5.885 -8.384 1.00 98.81 80 ILE A CA 1
ATOM 578 C C . ILE A 1 80 ? -4.231 -6.853 -7.471 1.00 98.81 80 ILE A C 1
ATOM 580 O O . ILE A 1 80 ? -5.173 -6.432 -6.799 1.00 98.81 80 ILE A O 1
ATOM 584 N N . LEU A 1 81 ? -3.809 -8.117 -7.408 1.00 98.81 81 LEU A N 1
ATOM 585 C CA . LEU A 1 81 ? -4.489 -9.183 -6.666 1.00 98.81 81 LEU A CA 1
ATOM 586 C C . LEU A 1 81 ? -4.457 -8.975 -5.145 1.00 98.81 81 LEU A C 1
ATOM 588 O O . LEU A 1 81 ? -5.362 -9.429 -4.446 1.00 98.81 81 LEU A O 1
ATOM 592 N N . ALA A 1 82 ? -3.451 -8.270 -4.621 1.00 98.81 82 ALA A N 1
ATOM 593 C CA . ALA A 1 82 ? -3.383 -7.900 -3.207 1.00 98.81 82 ALA A CA 1
ATOM 594 C C . ALA A 1 82 ? -4.225 -6.650 -2.852 1.00 98.81 82 ALA A C 1
ATOM 596 O O . ALA A 1 82 ? -4.465 -6.362 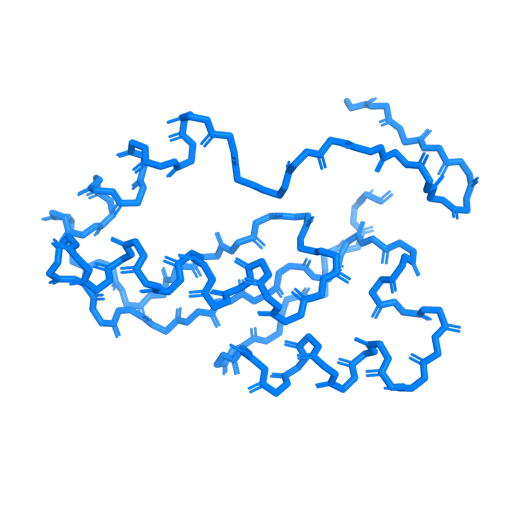-1.668 1.00 98.81 82 ALA A O 1
ATOM 597 N N . SER A 1 83 ? -4.702 -5.911 -3.858 1.00 98.75 83 SER A N 1
ATOM 598 C CA . SER A 1 83 ? -5.478 -4.675 -3.708 1.00 98.75 83 SER A CA 1
ATOM 599 C C . SER A 1 83 ? -6.984 -4.888 -3.905 1.00 98.75 83 SER A C 1
ATOM 601 O O . SER A 1 83 ? -7.420 -5.812 -4.583 1.00 98.75 83 SER A O 1
ATOM 603 N N . ASP A 1 84 ? -7.802 -4.017 -3.310 1.00 98.88 84 ASP A N 1
ATOM 604 C CA . ASP A 1 84 ? -9.229 -3.921 -3.646 1.00 98.88 84 ASP A CA 1
ATOM 605 C C . ASP A 1 84 ? -9.476 -2.891 -4.766 1.00 98.88 84 ASP A C 1
ATOM 607 O O . ASP A 1 84 ? -10.468 -2.977 -5.489 1.00 98.88 84 ASP A O 1
ATOM 611 N N . VAL A 1 85 ? -8.591 -1.895 -4.890 1.00 98.88 85 VAL A N 1
ATOM 612 C CA . VAL A 1 85 ? -8.626 -0.840 -5.910 1.00 98.88 85 VAL A CA 1
ATOM 613 C C . VAL A 1 85 ? -7.203 -0.528 -6.366 1.00 98.88 85 VAL A C 1
ATOM 615 O O . VAL A 1 85 ? -6.277 -0.462 -5.558 1.00 98.88 85 VAL A O 1
ATOM 618 N N . VAL A 1 86 ? -7.049 -0.236 -7.654 1.00 98.81 86 VAL A N 1
ATOM 619 C CA . VAL A 1 86 ? -5.797 0.250 -8.243 1.00 98.81 86 VAL A CA 1
ATOM 620 C C . VAL A 1 86 ? -5.896 1.753 -8.490 1.00 98.81 86 VAL A C 1
ATOM 622 O O . VAL A 1 86 ? -6.845 2.227 -9.116 1.00 98.81 86 VAL A O 1
ATOM 625 N N . MET A 1 87 ? -4.895 2.507 -8.040 1.00 98.88 87 MET A N 1
ATOM 626 C CA . MET A 1 87 ? -4.717 3.918 -8.369 1.00 98.88 87 MET A CA 1
ATOM 627 C C . MET A 1 87 ? -3.524 4.078 -9.311 1.00 98.88 87 MET A C 1
ATOM 629 O O . MET A 1 87 ? -2.384 3.819 -8.932 1.00 98.88 87 MET A O 1
ATOM 633 N N . VAL A 1 88 ? -3.781 4.565 -10.527 1.00 98.56 88 VAL A N 1
ATOM 634 C CA . VAL A 1 88 ? -2.732 4.947 -11.484 1.00 98.56 88 VAL A CA 1
ATOM 635 C C . VAL A 1 88 ? -2.163 6.307 -11.068 1.00 98.56 88 VAL A C 1
ATOM 637 O O . VAL A 1 88 ? -2.654 7.365 -11.475 1.00 98.56 88 VAL A O 1
ATOM 640 N N . ALA A 1 89 ? -1.147 6.286 -10.209 1.00 98.19 89 ALA A N 1
ATOM 641 C CA . ALA A 1 89 ? -0.540 7.470 -9.612 1.00 98.19 89 ALA A CA 1
ATOM 642 C C . ALA A 1 89 ? 0.572 8.031 -10.519 1.00 98.19 89 ALA A C 1
ATOM 644 O O . ALA A 1 89 ? 1.756 7.853 -10.289 1.00 98.19 89 ALA A O 1
ATOM 645 N N . ARG A 1 90 ? 0.165 8.740 -11.582 1.00 97.81 90 ARG A N 1
ATOM 646 C CA . ARG A 1 90 ? 1.017 9.212 -12.703 1.00 97.81 90 ARG A CA 1
ATOM 647 C C . ARG A 1 90 ? 2.093 10.266 -12.359 1.00 97.81 90 ARG A C 1
ATOM 649 O O . ARG A 1 90 ? 2.624 10.883 -13.279 1.00 97.81 90 ARG A O 1
ATOM 656 N N . GLY A 1 91 ? 2.282 10.592 -11.082 1.00 96.62 91 GLY A N 1
ATOM 657 C CA . GLY A 1 91 ? 3.099 11.727 -10.648 1.00 96.62 91 GLY A CA 1
ATOM 658 C C . GLY A 1 91 ? 4.565 11.381 -10.412 1.00 96.62 91 GLY A C 1
ATOM 659 O O . GLY A 1 91 ? 5.432 12.128 -10.865 1.00 96.62 91 GLY A O 1
ATOM 660 N N . ASP A 1 92 ? 4.813 10.292 -9.682 1.00 94.00 92 ASP A N 1
ATOM 661 C CA . ASP A 1 92 ? 6.154 9.802 -9.346 1.00 94.00 92 ASP A CA 1
ATOM 662 C C . ASP A 1 92 ? 6.802 9.038 -10.514 1.00 94.00 92 ASP A C 1
ATOM 664 O O . ASP A 1 92 ? 8.037 9.210 -10.691 1.00 94.00 92 ASP A O 1
#

Secondary structure (DSSP, 8-state):
----TT------SS-HHHHHHHHHHHHHT-SEEEESS--SHHHHHHHHHHHHHTT--PEEEEEE--GGGGSSHHHHHHHHHH-SEEEE-TT-

InterPro domains:
  IPR001697 Pyruvate kinase [PR01050] (30-44)
  IPR001697 Pyruvate kinase [PR01050] (63-89)
  IPR001697 Pyruvate kinase [PR01050] (90-92)
  IPR001697 Pyruvate kinase [PTHR11817] (9-92)
  IPR015793 Pyruvate kinase, barrel [PF00224] (1-92)
  IPR015806 Pyruvate kinase, insert domain superfamily [G3DSA:2.40.33.10] (2-12)
  IPR015813 Pyruvate/Phosphoenolpyruvate kinase-like domain superfamily [SSF51621] (1-92)
  IPR018209 Pyruvate kinase, active site [PS00110] (58-70)
  IPR040442 Pyruvate kinase-like domain superfamily [G3DSA:3.20.20.60] (13-92)